Protein AF-0000000076846476 (afdb_homodimer)

Sequence (156 aa):
MVRGKTVIEKIENTTSRQVTFSKRKGGLFKKARELGVLCDAQVGVLLFSNTGRLYDYSNSNTGYTTLYRSICLSIYLSMVRGKTVIEKIENTTSRQVTFSKRKGGLFKKARELGVLCDAQVGVLLFSNTGRLYDYSNSNTGYTTLYRSICLSIYLS

InterPro domains:
  IPR002100 Transcription factor, MADS-box [PF00319] (10-57)
  IPR002100 Transcription factor, MADS-box [PR00404] (3-23)
  IPR002100 Transcription factor, MADS-box [PR00404] (23-38)
  IPR002100 Transcription factor, MADS-box [PR00404] (38-59)
  IPR002100 Transcription factor, MADS-box [PS50066] (1-61)
  IPR002100 Transcription factor, MADS-box [SM00432] (1-60)
  IPR036879 Transcription factor, MADS-box superfamily [G3DSA:3.40.1810.10] (13-71)
  IPR036879 Transcription factor, MADS-box superfamily [SSF55455] (1-63)
  IPR050142 MADS-box/MEF2 Transcription Factor [PTHR48019] (3-62)

Organism: Aegilops tauschii subsp. strangulata (NCBI:txid200361)

Structure (mmCIF, N/CA/C/O backbone):
data_AF-0000000076846476-model_v1
#
loop_
_entity.id
_entity.type
_entity.pdbx_description
1 polymer 'MADS-box domain-containing protein'
#
loop_
_atom_site.group_PDB
_atom_site.id
_atom_site.type_symbol
_atom_site.label_atom_id
_atom_site.label_alt_id
_atom_site.label_comp_id
_atom_site.label_asym_id
_atom_site.label_entity_id
_atom_site.label_seq_id
_atom_site.pdbx_PDB_ins_code
_atom_site.Cartn_x
_atom_site.Cartn_y
_atom_site.Cartn_z
_atom_site.occupancy
_atom_site.B_iso_or_equiv
_atom_site.auth_seq_id
_atom_site.auth_comp_id
_atom_site.auth_asym_id
_atom_site.auth_atom_id
_atom_site.pdbx_PDB_model_num
ATOM 1 N N . MET A 1 1 ? -8.375 19.219 -13.758 1 33.22 1 MET A N 1
ATOM 2 C CA . MET A 1 1 ? -7.578 19.109 -12.539 1 33.22 1 MET A CA 1
ATOM 3 C C . MET A 1 1 ? -6.121 19.484 -12.812 1 33.22 1 MET A C 1
ATOM 5 O O . MET A 1 1 ? -5.53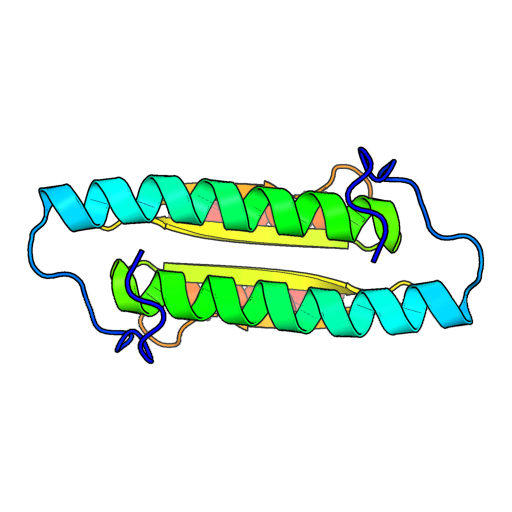9 19.031 -13.805 1 33.22 1 MET A O 1
ATOM 9 N N . VAL A 1 2 ? -5.617 20.672 -12.305 1 40.44 2 VAL A N 1
ATOM 10 C CA . VAL A 1 2 ? -4.402 21.406 -12.625 1 40.44 2 VAL A CA 1
ATOM 11 C C . VAL A 1 2 ? -3.207 20.469 -12.656 1 40.44 2 VAL A C 1
ATOM 13 O O . VAL A 1 2 ? -3.016 19.672 -11.734 1 40.44 2 VAL A O 1
ATOM 16 N N . ARG A 1 3 ? -2.766 20 -13.688 1 44.75 3 ARG A N 1
ATOM 17 C CA . ARG A 1 3 ? -1.574 19.234 -14.047 1 44.75 3 ARG A CA 1
ATOM 18 C C . ARG A 1 3 ? -0.357 19.719 -13.266 1 44.75 3 ARG A C 1
ATOM 20 O O . ARG A 1 3 ? 0.776 19.359 -13.586 1 44.75 3 ARG A O 1
ATOM 27 N N . GLY A 1 4 ? -0.319 21 -12.648 1 44.94 4 GLY A N 1
ATOM 28 C CA . GLY A 1 4 ? 0.93 21.469 -12.07 1 44.94 4 GLY A CA 1
ATOM 29 C C . GLY A 1 4 ? 1.494 20.516 -11.023 1 44.94 4 GLY A C 1
ATOM 30 O O . GLY A 1 4 ? 0.862 19.516 -10.672 1 44.94 4 GLY A O 1
ATOM 31 N N . LYS A 1 5 ? 2.814 20.672 -10.758 1 56.31 5 LYS A N 1
ATOM 32 C CA . LYS A 1 5 ? 3.502 19.938 -9.703 1 56.31 5 LYS A CA 1
ATOM 33 C C . LYS A 1 5 ? 2.762 20.047 -8.375 1 56.31 5 LYS A C 1
ATOM 35 O O . LYS A 1 5 ? 2.701 21.125 -7.785 1 56.31 5 LYS A O 1
ATOM 40 N N . THR A 1 6 ? 1.623 19.297 -8.305 1 66.56 6 THR A N 1
ATOM 41 C CA . THR A 1 6 ? 0.856 19.391 -7.066 1 66.56 6 THR A CA 1
ATOM 42 C C . THR A 1 6 ? 1.769 19.266 -5.848 1 66.56 6 THR A C 1
ATOM 44 O O . THR A 1 6 ? 2.545 18.312 -5.754 1 66.56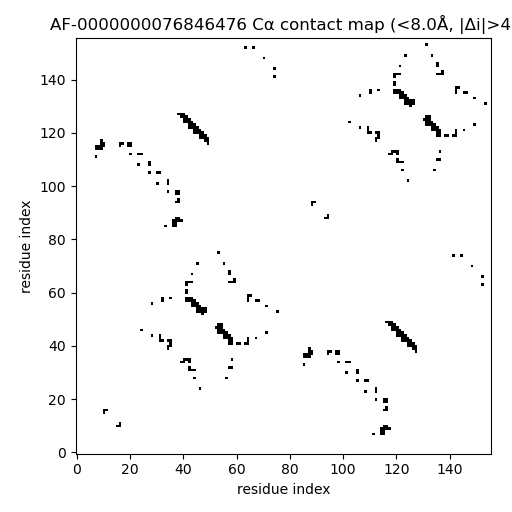 6 THR A O 1
ATOM 47 N N . VAL A 1 7 ? 1.885 20.406 -5.203 1 81.88 7 VAL A N 1
ATOM 48 C CA . VAL A 1 7 ? 2.645 20.391 -3.957 1 81.88 7 VAL A CA 1
ATOM 49 C C . VAL A 1 7 ? 2.008 19.391 -2.986 1 81.88 7 VAL A C 1
ATOM 51 O O . VAL A 1 7 ? 0.791 19.391 -2.793 1 81.88 7 VAL A O 1
ATOM 54 N N . ILE A 1 8 ? 2.729 18.438 -2.617 1 93.25 8 ILE A N 1
ATOM 55 C CA . ILE A 1 8 ? 2.246 17.438 -1.666 1 93.25 8 ILE A CA 1
ATOM 56 C C . ILE A 1 8 ? 2.426 17.953 -0.241 1 93.25 8 ILE A C 1
ATOM 58 O O . ILE A 1 8 ? 3.533 17.938 0.299 1 93.25 8 ILE A O 1
ATOM 62 N N . GLU A 1 9 ? 1.453 18.531 0.2 1 94.94 9 GLU A N 1
ATOM 63 C CA . GLU A 1 9 ? 1.391 19.031 1.572 1 94.94 9 GLU A CA 1
ATOM 64 C C . GLU A 1 9 ? 0.053 18.688 2.223 1 94.94 9 GLU A C 1
ATOM 66 O O . GLU A 1 9 ? -0.941 18.469 1.529 1 94.94 9 GLU A O 1
ATOM 71 N N . LYS A 1 10 ? 0.113 18.734 3.543 1 95.06 10 LYS A N 1
ATOM 72 C CA . LYS A 1 10 ? -1.091 18.375 4.293 1 95.06 10 LYS A CA 1
ATOM 73 C C . LYS A 1 10 ? -2.26 19.281 3.902 1 95.06 10 LYS A C 1
ATOM 75 O O . LYS A 1 10 ? -2.111 20.5 3.814 1 95.06 10 LYS A O 1
ATOM 80 N N . ILE A 1 11 ? -3.307 18.594 3.666 1 95.62 11 ILE A N 1
ATOM 81 C CA . ILE A 1 11 ? -4.535 19.328 3.396 1 95.62 11 ILE A CA 1
ATOM 82 C C . ILE A 1 11 ? -5.105 19.875 4.699 1 95.62 11 ILE A C 1
ATOM 84 O O . ILE A 1 11 ? -5.422 19.125 5.617 1 95.62 11 ILE A O 1
ATOM 88 N N . GLU A 1 12 ? -5.309 21.141 4.836 1 95.88 12 GLU A N 1
ATOM 89 C CA . GLU A 1 12 ? -5.699 21.797 6.082 1 95.88 12 GLU A CA 1
ATOM 90 C C . GLU A 1 12 ? -7.203 21.688 6.316 1 95.88 12 GLU A C 1
ATOM 92 O O . GLU A 1 12 ? -7.648 21.547 7.461 1 95.88 12 GLU A O 1
ATOM 97 N N . ASN A 1 13 ? -7.949 21.828 5.258 1 96.12 13 ASN A N 1
ATOM 98 C CA . ASN A 1 13 ? -9.391 21.672 5.406 1 96.12 13 ASN A CA 1
ATOM 99 C C . ASN A 1 13 ? -9.766 20.234 5.746 1 96.12 13 ASN A C 1
ATOM 101 O O . ASN A 1 13 ? -9.516 19.328 4.957 1 96.12 13 ASN A O 1
ATOM 105 N N . THR A 1 14 ? -10.383 20.047 6.863 1 93.94 14 THR A N 1
ATOM 106 C CA . THR A 1 14 ? -10.656 18.719 7.395 1 93.94 14 THR A CA 1
ATOM 107 C C . THR A 1 14 ? -11.578 17.938 6.461 1 93.94 14 THR A C 1
ATOM 109 O O . THR A 1 14 ? -11.359 16.75 6.207 1 93.94 14 THR A O 1
ATOM 112 N N . THR A 1 15 ? -12.609 18.609 6.023 1 95.38 15 THR A N 1
ATOM 113 C CA . THR A 1 15 ? -13.578 17.953 5.148 1 95.38 15 THR A CA 1
ATOM 114 C C . THR A 1 15 ? -12.914 17.484 3.857 1 95.38 15 THR A C 1
ATOM 116 O O . THR A 1 15 ? -13.078 16.328 3.445 1 95.38 15 THR A O 1
ATOM 119 N N . SER A 1 16 ? -12.125 18.359 3.229 1 96.56 16 SER A N 1
ATOM 120 C CA . SER A 1 16 ? -11.414 18.016 2.002 1 96.56 16 SER A CA 1
ATOM 121 C C . SER A 1 16 ? -10.391 16.906 2.248 1 96.56 16 SER A C 1
ATOM 123 O O . SER A 1 16 ? -10.203 16.031 1.408 1 96.56 16 SER A O 1
ATOM 125 N N . ARG A 1 17 ? -9.742 17.016 3.396 1 95.69 17 ARG A N 1
ATOM 126 C CA . ARG A 1 17 ? -8.742 16.016 3.756 1 95.69 17 ARG A CA 1
ATOM 127 C C . ARG A 1 17 ? -9.375 14.633 3.883 1 95.69 17 ARG A C 1
ATOM 129 O O . ARG A 1 17 ? -8.805 13.633 3.434 1 95.69 17 ARG A O 1
ATOM 136 N N . GLN A 1 18 ? -10.531 14.602 4.438 1 95.12 18 GLN A N 1
ATOM 137 C CA . GLN A 1 18 ? -11.234 13.336 4.617 1 95.12 18 GLN A CA 1
ATOM 138 C C . GLN A 1 18 ? -11.688 12.766 3.277 1 95.12 18 GLN A C 1
ATOM 140 O O . GLN A 1 18 ? -11.633 11.555 3.066 1 95.12 18 GLN A O 1
ATOM 145 N N . VAL A 1 19 ? -12.148 13.711 2.447 1 97.06 19 VAL A N 1
ATOM 146 C CA . VAL A 1 19 ? -12.602 13.266 1.132 1 97.06 19 VAL A CA 1
ATOM 147 C C . VAL A 1 19 ? -11.414 12.719 0.339 1 97.06 19 VAL A C 1
ATOM 149 O O . VAL A 1 19 ? -11.516 11.656 -0.279 1 97.06 19 VAL A O 1
ATOM 152 N N . THR A 1 20 ? -10.328 13.43 0.365 1 96.31 20 THR A N 1
ATOM 153 C CA . THR A 1 20 ? -9.117 12.984 -0.327 1 96.31 20 THR A CA 1
ATOM 154 C C . THR A 1 20 ? -8.625 11.664 0.245 1 96.31 20 THR A C 1
ATOM 156 O O . THR A 1 20 ? -8.242 10.758 -0.504 1 96.31 20 THR A O 1
ATOM 159 N N . PHE A 1 21 ? -8.672 11.516 1.521 1 96.62 21 PHE A N 1
ATOM 160 C CA . PHE A 1 21 ? -8.258 10.281 2.178 1 96.62 21 PHE A CA 1
ATOM 161 C C . PHE A 1 21 ? -9.023 9.094 1.623 1 96.62 21 PHE A C 1
ATOM 163 O O . PHE A 1 21 ? -8.422 8.086 1.237 1 96.62 21 PHE A O 1
ATOM 170 N N . SER A 1 22 ? -10.258 9.289 1.553 1 96.75 22 SER A N 1
ATOM 171 C CA . SER A 1 22 ? -11.102 8.188 1.096 1 96.75 22 SER A CA 1
ATOM 172 C C . SER A 1 22 ? -10.781 7.805 -0.345 1 96.75 22 SER A C 1
ATOM 174 O O . SER A 1 22 ? -10.68 6.621 -0.67 1 96.75 22 SER A O 1
ATOM 176 N N . LYS A 1 23 ? -10.625 8.789 -1.105 1 97.19 23 LYS A N 1
ATOM 177 C CA . LYS A 1 23 ? -10.352 8.539 -2.52 1 97.19 23 LYS A CA 1
ATOM 178 C C . LYS A 1 23 ? -9 7.867 -2.707 1 97.19 23 LYS A C 1
ATOM 180 O O . LYS A 1 23 ? -8.883 6.883 -3.443 1 97.19 23 LYS A O 1
ATOM 185 N N . ARG A 1 24 ? -8.086 8.383 -2.035 1 97.19 24 ARG A N 1
ATOM 186 C CA . ARG A 1 24 ? -6.738 7.859 -2.213 1 97.19 24 ARG A CA 1
ATOM 187 C C . ARG A 1 24 ? -6.594 6.488 -1.564 1 97.19 24 ARG A C 1
ATOM 189 O O . ARG A 1 24 ? -5.84 5.641 -2.053 1 97.19 24 ARG A O 1
ATOM 196 N N . LYS A 1 25 ? -7.211 6.316 -0.463 1 96.75 25 LYS A N 1
ATOM 197 C CA . LYS A 1 25 ? -7.242 4.992 0.154 1 96.75 25 LYS A CA 1
ATOM 198 C C . LYS A 1 25 ? -7.734 3.939 -0.833 1 96.75 25 LYS A C 1
ATOM 200 O O . LYS A 1 25 ? -7.102 2.893 -0.995 1 96.75 25 LYS A O 1
ATOM 205 N N . GLY A 1 26 ? -8.82 4.273 -1.473 1 97.44 26 GLY A N 1
ATOM 206 C CA . GLY A 1 26 ? -9.352 3.352 -2.467 1 97.44 26 GLY A CA 1
ATOM 207 C C . GLY A 1 26 ? -8.367 3.053 -3.584 1 97.44 26 GLY A C 1
ATOM 208 O O . GLY A 1 26 ? -8.211 1.897 -3.988 1 97.44 26 GLY A O 1
ATOM 209 N N . GLY A 1 27 ? -7.746 4.121 -4.074 1 97.5 27 GLY A N 1
ATOM 210 C CA . GLY A 1 27 ? -6.75 3.959 -5.125 1 97.5 27 GLY A CA 1
ATOM 211 C C . GLY A 1 27 ? -5.566 3.111 -4.695 1 97.5 27 GLY A C 1
ATOM 212 O O . GLY A 1 27 ? -5.082 2.279 -5.465 1 97.5 27 GLY A O 1
ATOM 213 N N . LEU A 1 28 ? -5.156 3.303 -3.531 1 97.56 28 LEU A N 1
ATOM 214 C CA . LEU A 1 28 ? -4.02 2.562 -2.99 1 97.56 28 LEU A CA 1
ATOM 215 C C . LEU A 1 28 ? -4.332 1.072 -2.906 1 97.56 28 LEU A C 1
ATOM 217 O O . LEU A 1 28 ? -3.531 0.241 -3.342 1 97.56 28 LEU A O 1
ATOM 221 N N . PHE A 1 29 ? -5.504 0.775 -2.445 1 97.31 29 PHE A N 1
ATOM 222 C CA . PHE A 1 29 ? -5.891 -0.622 -2.297 1 97.31 29 PHE A CA 1
ATOM 223 C C . PHE A 1 29 ? -6.07 -1.282 -3.658 1 97.31 29 PHE A C 1
ATOM 225 O O . PHE A 1 29 ? -5.715 -2.449 -3.842 1 97.31 29 PHE A O 1
ATOM 232 N N . LYS A 1 30 ? -6.598 -0.537 -4.574 1 96.62 30 LYS A N 1
ATOM 233 C CA . LYS A 1 30 ? -6.75 -1.069 -5.926 1 96.62 30 LYS A CA 1
ATOM 234 C C . LYS A 1 30 ? -5.395 -1.435 -6.527 1 96.62 30 LYS A C 1
ATOM 236 O O . LYS A 1 30 ? -5.234 -2.516 -7.098 1 96.62 30 LYS A O 1
ATOM 241 N N . LYS A 1 31 ? -4.504 -0.563 -6.355 1 96.75 31 LYS A N 1
ATOM 242 C CA . LYS A 1 31 ? -3.176 -0.808 -6.91 1 96.75 31 LYS A CA 1
ATOM 243 C C . LYS A 1 31 ? -2.498 -1.986 -6.219 1 96.75 31 LYS A C 1
ATOM 245 O O . LYS A 1 31 ? -1.757 -2.742 -6.848 1 96.75 31 LYS A O 1
ATOM 250 N N . ALA A 1 32 ? -2.688 -2.086 -4.961 1 96.25 32 ALA A N 1
ATOM 251 C CA . ALA A 1 32 ? -2.133 -3.209 -4.211 1 96.25 32 ALA A CA 1
ATOM 252 C C . ALA A 1 32 ? -2.703 -4.535 -4.707 1 96.25 32 ALA A C 1
ATOM 254 O O . ALA A 1 32 ? -1.963 -5.5 -4.906 1 96.25 32 ALA A O 1
ATOM 255 N N . ARG A 1 33 ? -3.994 -4.602 -4.914 1 94.56 33 ARG A N 1
ATOM 256 C CA . ARG A 1 33 ? -4.652 -5.805 -5.406 1 94.56 33 ARG A CA 1
ATOM 257 C C . ARG A 1 33 ? -4.129 -6.191 -6.785 1 94.56 33 ARG A C 1
ATOM 259 O O . ARG A 1 33 ? -3.842 -7.363 -7.043 1 94.56 33 ARG A O 1
ATOM 266 N N . GLU A 1 34 ? -4.086 -5.254 -7.578 1 95.88 34 GLU A N 1
ATOM 267 C CA . GLU A 1 34 ? -3.6 -5.496 -8.93 1 95.88 34 GLU A CA 1
ATOM 268 C C . GLU A 1 34 ? -2.17 -6.031 -8.914 1 95.88 34 GLU A C 1
ATOM 270 O O . GLU A 1 34 ? -1.845 -6.965 -9.656 1 95.88 34 GLU A O 1
ATOM 275 N N . LEU A 1 35 ? -1.414 -5.398 -8.172 1 95.19 35 LEU A N 1
ATOM 276 C CA . LEU A 1 35 ? -0.032 -5.852 -8.055 1 95.19 35 LEU A CA 1
ATOM 277 C C . LEU A 1 35 ? 0.026 -7.309 -7.609 1 95.19 35 LEU A C 1
ATOM 279 O O . LEU A 1 35 ? 0.813 -8.094 -8.141 1 95.19 35 LEU A O 1
ATOM 283 N N . GLY A 1 36 ? -0.768 -7.617 -6.641 1 93.75 36 GLY A N 1
ATOM 284 C CA . GLY A 1 36 ? -0.848 -8.984 -6.156 1 93.75 36 GLY A CA 1
ATOM 285 C C . GLY A 1 36 ? -1.185 -9.984 -7.25 1 93.75 36 GLY A C 1
ATOM 286 O O . GLY A 1 36 ? -0.574 -11.055 -7.332 1 93.75 36 GLY A O 1
ATOM 287 N N . VAL A 1 37 ? -2.121 -9.672 -8.047 1 94 37 VAL A N 1
ATOM 288 C CA . VAL A 1 37 ? -2.598 -10.586 -9.078 1 94 37 VAL A CA 1
ATOM 289 C C . VAL A 1 37 ? -1.619 -10.602 -10.25 1 94 37 VAL A C 1
ATOM 291 O O . VAL A 1 37 ? -1.193 -11.664 -10.703 1 94 37 VAL A O 1
ATOM 294 N N . LEU A 1 38 ? -1.173 -9.453 -10.688 1 94.5 38 LEU A N 1
ATOM 295 C CA . LEU A 1 38 ? -0.324 -9.344 -11.867 1 94.5 38 LEU A CA 1
ATOM 296 C C . LEU A 1 38 ? 1.025 -10.016 -11.633 1 94.5 38 LEU A C 1
ATOM 298 O O . LEU A 1 38 ? 1.578 -10.641 -12.539 1 94.5 38 LEU A O 1
ATOM 302 N N . CYS A 1 39 ? 1.474 -9.844 -10.438 1 94.81 39 CYS A N 1
ATOM 303 C CA . CYS A 1 39 ? 2.863 -10.234 -10.203 1 94.81 39 CYS A CA 1
ATOM 304 C C . CYS A 1 39 ? 2.953 -11.414 -9.25 1 94.81 39 CYS A C 1
ATOM 306 O O . CYS A 1 39 ? 4.039 -11.75 -8.766 1 94.81 39 CYS A O 1
ATOM 308 N N . ASP A 1 40 ? 1.851 -11.906 -8.969 1 91.25 40 ASP A N 1
ATOM 309 C CA . ASP A 1 40 ? 1.845 -13.031 -8.039 1 91.25 40 ASP A CA 1
ATOM 310 C C . ASP A 1 40 ? 2.635 -12.703 -6.777 1 91.25 40 ASP A C 1
ATOM 312 O O . ASP A 1 40 ? 3.516 -13.469 -6.375 1 91.25 40 ASP A O 1
ATOM 316 N N . ALA A 1 41 ? 2.404 -11.57 -6.316 1 90.94 41 ALA A N 1
ATOM 317 C CA . ALA A 1 41 ? 3.1 -11.07 -5.133 1 90.94 41 ALA A CA 1
ATOM 318 C C . ALA A 1 41 ? 2.18 -11.07 -3.914 1 90.94 41 ALA A C 1
ATOM 320 O O . ALA A 1 41 ? 0.955 -11.086 -4.055 1 90.94 41 ALA A O 1
ATOM 321 N N . GLN A 1 42 ? 2.771 -11.195 -2.803 1 89.31 42 GLN A N 1
ATOM 322 C CA . GLN A 1 42 ? 2.043 -10.984 -1.556 1 89.31 42 GLN A CA 1
ATOM 323 C C . GLN A 1 42 ? 2.115 -9.531 -1.112 1 89.31 42 GLN A C 1
ATOM 325 O O . GLN A 1 42 ? 3.201 -8.953 -1.035 1 89.31 42 GLN A O 1
ATOM 330 N N . VAL A 1 43 ? 0.947 -9.008 -0.907 1 91.56 43 VAL A N 1
ATOM 331 C CA . VAL A 1 43 ? 0.901 -7.586 -0.597 1 91.56 43 VAL A CA 1
ATOM 332 C C . VAL A 1 43 ? 0.053 -7.355 0.651 1 91.56 43 VAL A C 1
ATOM 334 O O . VAL A 1 43 ? -0.973 -8.016 0.843 1 91.56 43 VAL A O 1
ATOM 337 N N . GLY A 1 44 ? 0.521 -6.473 1.562 1 90.69 44 GLY A N 1
ATOM 338 C CA . GLY A 1 44 ? -0.212 -5.973 2.713 1 90.69 44 GLY A CA 1
ATOM 339 C C . GLY A 1 44 ? -0.158 -4.461 2.84 1 90.69 44 GLY A C 1
ATOM 340 O O . GLY A 1 44 ? 0.897 -3.854 2.646 1 90.69 44 GLY A O 1
ATOM 341 N N . VAL A 1 45 ? -1.303 -3.824 3.07 1 92.06 45 VAL A N 1
ATOM 342 C CA . VAL A 1 45 ? -1.388 -2.381 3.264 1 92.06 45 VAL A CA 1
ATOM 343 C C . VAL A 1 45 ? -2.168 -2.074 4.543 1 92.06 45 VAL A C 1
ATOM 345 O O . VAL A 1 45 ? -3.221 -2.664 4.789 1 92.06 45 VAL A O 1
ATOM 348 N N . LEU A 1 46 ? -1.593 -1.155 5.289 1 88.38 46 LEU A N 1
ATOM 349 C CA . LEU A 1 46 ? -2.266 -0.686 6.496 1 88.38 46 LEU A CA 1
ATOM 350 C C . LEU A 1 46 ? -2.354 0.836 6.512 1 88.38 46 LEU A C 1
ATOM 352 O O . LEU A 1 46 ? -1.388 1.522 6.172 1 88.38 46 LEU A O 1
ATOM 356 N N . LEU A 1 47 ? -3.58 1.323 6.891 1 89.69 47 LEU A N 1
ATOM 357 C CA . LEU A 1 47 ? -3.816 2.764 6.922 1 89.69 47 LEU A CA 1
ATOM 358 C C . LEU A 1 47 ? -4.566 3.164 8.188 1 89.69 47 LEU A C 1
ATOM 360 O O . LEU A 1 47 ? -5.562 2.531 8.547 1 89.69 47 LEU A O 1
ATOM 364 N N . PHE A 1 48 ? -4.031 4.16 8.828 1 87.38 48 PHE A N 1
ATOM 365 C CA . PHE A 1 48 ? -4.75 4.754 9.945 1 87.38 48 PHE A CA 1
ATOM 366 C C . PHE A 1 48 ? -5.242 6.152 9.594 1 87.38 48 PHE A C 1
ATOM 368 O O . PHE A 1 48 ? -4.477 6.98 9.094 1 87.38 48 PHE A O 1
ATOM 375 N N . SER A 1 49 ? -6.492 6.332 9.844 1 83.81 49 SER A N 1
ATOM 376 C CA . SER A 1 49 ? -7.023 7.676 9.648 1 83.81 49 SER A CA 1
ATOM 377 C C . SER A 1 49 ? -6.641 8.594 10.805 1 83.81 49 SER A C 1
ATOM 379 O O . SER A 1 49 ? -6.074 8.141 11.805 1 83.81 49 SER A O 1
ATOM 381 N N . ASN A 1 50 ? -7.031 9.875 10.594 1 79.94 50 ASN A N 1
ATOM 382 C CA . ASN A 1 50 ? -6.762 10.859 11.641 1 79.94 50 ASN A CA 1
ATOM 383 C C . ASN A 1 50 ? -7.621 10.609 12.875 1 79.94 50 ASN A C 1
ATOM 385 O O . ASN A 1 50 ? -7.258 11.008 13.984 1 79.94 50 ASN A O 1
ATOM 389 N N . THR A 1 51 ? -8.719 9.945 12.695 1 80.25 51 THR A N 1
ATOM 390 C CA . THR A 1 51 ? -9.602 9.633 13.812 1 80.25 51 THR A CA 1
ATOM 391 C C . THR A 1 51 ? -9.156 8.359 14.516 1 80.25 51 THR A C 1
ATOM 393 O O . THR A 1 51 ? -9.75 7.949 15.516 1 80.25 51 THR A O 1
ATOM 396 N N . GLY A 1 52 ? -8.164 7.641 13.969 1 77.12 52 GLY A N 1
ATOM 397 C CA . GLY A 1 52 ? -7.629 6.441 14.602 1 77.12 52 GLY A CA 1
ATOM 398 C C . GLY A 1 52 ? -8.234 5.164 14.047 1 77.12 52 GLY A C 1
ATOM 399 O O . GLY A 1 52 ? -7.93 4.07 14.531 1 77.12 52 GLY A O 1
ATOM 400 N N . ARG A 1 53 ? -9.062 5.363 13.055 1 84.38 53 ARG A N 1
ATOM 401 C CA . ARG A 1 53 ? -9.648 4.184 12.43 1 84.38 53 ARG A CA 1
ATOM 402 C C . ARG A 1 53 ? -8.633 3.463 11.555 1 84.38 53 ARG A C 1
ATOM 404 O O . ARG A 1 53 ? -7.891 4.102 10.797 1 84.38 53 ARG A O 1
ATOM 411 N N . LEU A 1 54 ? -8.594 2.074 11.766 1 86.81 54 LEU A N 1
ATOM 412 C CA . LEU A 1 54 ? -7.648 1.26 11.016 1 86.81 54 LEU A CA 1
ATOM 413 C C . LEU A 1 54 ? -8.297 0.694 9.758 1 86.81 54 LEU A C 1
ATOM 415 O O . LEU A 1 54 ? -9.422 0.184 9.805 1 86.81 54 LEU A O 1
ATOM 419 N N . TYR A 1 55 ? -7.668 0.913 8.57 1 90.94 55 TYR A N 1
ATOM 420 C CA . TYR A 1 55 ? -8 0.268 7.305 1 90.94 55 TYR A CA 1
ATOM 421 C C . TYR A 1 55 ? -6.867 -0.63 6.832 1 90.94 55 TYR A C 1
ATOM 423 O O . TYR A 1 55 ? -5.691 -0.289 6.992 1 90.94 55 TYR A O 1
ATOM 431 N N . ASP A 1 56 ? -7.277 -1.764 6.309 1 88.69 56 ASP A N 1
ATOM 432 C CA . ASP A 1 56 ? -6.203 -2.643 5.855 1 88.69 56 ASP A CA 1
ATOM 433 C C . ASP A 1 56 ? -6.637 -3.469 4.648 1 88.69 56 ASP A C 1
ATOM 435 O O . ASP A 1 56 ? -7.832 -3.604 4.383 1 88.69 56 ASP A O 1
ATOM 439 N N . TYR A 1 57 ? -5.645 -3.854 3.883 1 90.69 57 TYR A N 1
ATOM 440 C CA . TYR A 1 57 ? -5.805 -4.746 2.74 1 90.69 57 TYR A CA 1
ATOM 441 C C . TYR A 1 57 ? -4.656 -5.75 2.668 1 90.69 57 TYR A C 1
ATOM 443 O O . TYR A 1 57 ? -3.506 -5.406 2.953 1 90.69 57 TYR A O 1
ATOM 451 N N . SER A 1 58 ? -5.012 -7.074 2.402 1 90.06 58 SER A N 1
ATOM 452 C CA . SER A 1 58 ? -4.012 -8.086 2.076 1 90.06 58 SER A CA 1
ATOM 453 C C . SER A 1 58 ? -4.566 -9.125 1.108 1 90.06 58 SER A C 1
ATOM 455 O O . SER A 1 58 ? -5.77 -9.398 1.109 1 90.06 58 SER A O 1
ATOM 457 N N . ASN A 1 59 ? -3.779 -9.633 0.297 1 85.81 59 ASN A N 1
ATOM 458 C CA . ASN A 1 59 ? -4.289 -10.68 -0.576 1 85.81 59 ASN A CA 1
ATOM 459 C C . ASN A 1 59 ? -4.188 -12.055 0.084 1 85.81 59 ASN A C 1
ATOM 461 O O . ASN A 1 59 ? -3.338 -12.273 0.949 1 85.81 59 ASN A O 1
ATOM 465 N N . SER A 1 60 ? -5.305 -12.883 0.112 1 73.69 60 SER A N 1
ATOM 466 C CA . SER A 1 60 ? -5.574 -14.133 0.821 1 73.69 60 SER A CA 1
ATOM 467 C C . SER A 1 60 ? -4.559 -15.211 0.452 1 73.69 60 SER A C 1
ATOM 469 O O . SER A 1 60 ? -4.504 -16.266 1.087 1 73.69 60 SER A O 1
ATOM 471 N N . ASN A 1 61 ? -3.641 -14.953 -0.29 1 61.66 61 ASN A N 1
ATOM 472 C CA . ASN A 1 61 ? -3.014 -16.125 -0.908 1 61.66 61 ASN A CA 1
ATOM 473 C C . ASN A 1 61 ? -1.862 -16.656 -0.06 1 61.66 61 ASN A C 1
ATOM 475 O O . ASN A 1 61 ? -1.344 -17.734 -0.323 1 61.66 61 ASN A O 1
ATOM 479 N N . THR A 1 62 ? -1.454 -15.969 1.011 1 63.97 62 THR A N 1
ATOM 480 C CA . THR A 1 62 ? -0.272 -16.578 1.607 1 63.97 62 THR A CA 1
ATOM 481 C C . THR A 1 62 ? -0.28 -16.406 3.123 1 63.97 62 THR A C 1
ATOM 483 O O . THR A 1 62 ? -1.059 -15.617 3.66 1 63.97 62 THR A O 1
ATOM 486 N N . GLY A 1 63 ? 0.39 -17.359 3.762 1 63.66 63 GLY A N 1
ATOM 487 C CA . GLY A 1 63 ? 0.635 -17.375 5.195 1 63.66 63 GLY A CA 1
ATOM 488 C C . GLY A 1 63 ? 1.065 -16.016 5.734 1 63.66 63 GLY A C 1
ATOM 489 O O . GLY A 1 63 ? 0.616 -15.602 6.805 1 63.66 63 GLY A O 1
ATOM 490 N N . TYR A 1 64 ? 1.693 -15.305 4.898 1 68.5 64 TYR A N 1
ATOM 491 C CA . TYR A 1 64 ? 2.221 -14.039 5.391 1 68.5 64 TYR A CA 1
ATOM 492 C C . TYR A 1 64 ? 1.104 -13.016 5.586 1 68.5 64 TYR A C 1
ATOM 494 O O . TYR A 1 64 ? 1.121 -12.242 6.547 1 68.5 64 TYR A O 1
ATOM 502 N N . THR A 1 65 ? 0.174 -13.219 4.688 1 70.88 65 THR A N 1
ATOM 503 C CA . THR A 1 65 ? -0.924 -12.266 4.785 1 70.88 65 THR A CA 1
ATOM 504 C C . THR A 1 65 ? -1.768 -12.539 6.027 1 70.88 65 THR A C 1
ATOM 506 O O . THR A 1 65 ? -2.312 -11.609 6.633 1 70.88 65 THR A O 1
ATOM 509 N N . THR A 1 66 ? -1.745 -13.758 6.324 1 70.75 66 THR A N 1
ATOM 510 C CA . THR A 1 66 ? -2.447 -14.109 7.555 1 70.75 66 THR A CA 1
ATOM 511 C C . THR A 1 66 ? -1.724 -13.531 8.766 1 70.75 66 THR A C 1
ATOM 513 O O . THR A 1 66 ? -2.359 -13.008 9.688 1 70.75 66 THR A O 1
ATOM 516 N N . LEU A 1 67 ? -0.491 -13.664 8.742 1 71.19 67 LEU A N 1
ATOM 517 C CA . LEU A 1 67 ? 0.307 -13.094 9.828 1 71.19 67 LEU A CA 1
ATOM 518 C C . LEU A 1 67 ? 0.144 -11.578 9.883 1 71.19 67 LEU A C 1
ATOM 520 O O . LEU A 1 67 ? 0.001 -11 10.961 1 71.19 67 LEU A O 1
ATOM 524 N N . TYR A 1 68 ? 0.151 -11.031 8.766 1 74.06 68 TYR A N 1
ATOM 525 C CA . TYR A 1 68 ? -0.036 -9.586 8.656 1 74.06 68 TYR A CA 1
ATOM 526 C C . TYR A 1 68 ? -1.371 -9.164 9.258 1 74.06 68 TYR A C 1
ATOM 528 O O . TYR A 1 68 ? -1.433 -8.211 10.039 1 74.06 68 TYR A O 1
ATOM 536 N N . ARG A 1 69 ? -2.322 -9.93 8.945 1 72.81 69 ARG A N 1
ATOM 537 C CA . ARG A 1 69 ? -3.645 -9.594 9.461 1 72.81 69 ARG A CA 1
ATOM 538 C C . ARG A 1 69 ? -3.691 -9.742 10.977 1 72.81 69 ARG A C 1
ATOM 540 O O . ARG A 1 69 ? -4.344 -8.953 11.664 1 72.81 69 ARG A O 1
ATOM 547 N N . SER A 1 70 ? -3.082 -10.742 11.344 1 74.25 70 SER A N 1
ATOM 548 C CA . SER A 1 70 ? -3.02 -10.969 12.789 1 74.25 70 SER A CA 1
ATOM 549 C C . SER A 1 70 ? -2.309 -9.812 13.492 1 74.25 70 SER A C 1
ATOM 551 O O . SER A 1 70 ? -2.738 -9.375 14.555 1 74.25 70 SER A O 1
ATOM 553 N N . ILE A 1 71 ? -1.349 -9.336 12.961 1 71.44 71 ILE A N 1
ATOM 554 C CA . ILE A 1 71 ? -0.573 -8.234 13.531 1 71.44 71 ILE A CA 1
ATOM 555 C C . ILE A 1 71 ? -1.402 -6.957 13.516 1 71.44 71 ILE A C 1
ATOM 557 O O . ILE A 1 71 ? -1.417 -6.203 14.492 1 71.44 71 ILE A O 1
ATOM 561 N N . CYS A 1 72 ? -2.057 -6.66 12.383 1 73.56 72 CYS A N 1
ATOM 562 C CA . CYS A 1 72 ? -2.924 -5.492 12.289 1 73.56 72 CYS A CA 1
ATOM 563 C C . CYS A 1 72 ? -3.971 -5.5 13.398 1 73.56 72 CYS A C 1
ATOM 565 O O . CYS A 1 72 ? -4.242 -4.465 14.008 1 73.56 72 CYS A O 1
ATOM 567 N N . LEU A 1 73 ? -4.465 -6.668 13.641 1 70.44 73 LEU A N 1
ATOM 568 C CA . LEU A 1 73 ? -5.457 -6.832 14.695 1 70.44 73 LEU A CA 1
ATOM 569 C C . LEU A 1 73 ? -4.852 -6.531 16.062 1 70.44 73 LEU A C 1
ATOM 571 O O . LEU A 1 73 ? -5.492 -5.891 16.906 1 70.44 73 LEU A O 1
ATOM 575 N N . SER A 1 74 ? -3.699 -7.031 16.234 1 72.44 74 SER A N 1
ATOM 576 C CA . SER A 1 74 ? -3.029 -6.816 17.516 1 72.44 74 SER A CA 1
ATOM 577 C C . SER A 1 74 ? -2.746 -5.336 17.75 1 72.44 74 SER A C 1
ATOM 579 O O . SER A 1 74 ? -2.891 -4.84 18.875 1 72.44 74 SER A O 1
ATOM 581 N N . ILE A 1 75 ? -2.363 -4.574 16.812 1 67.19 75 ILE A N 1
ATOM 582 C CA . ILE A 1 75 ? -2.049 -3.154 16.922 1 67.19 75 ILE A CA 1
ATOM 583 C C . ILE A 1 75 ? -3.32 -2.367 17.234 1 67.19 75 ILE A C 1
ATOM 585 O O . ILE A 1 75 ? -3.303 -1.452 18.062 1 67.19 75 ILE A O 1
ATOM 589 N N . TYR A 1 76 ? -4.34 -2.715 16.516 1 64.94 76 TYR A N 1
ATOM 590 C CA . TYR A 1 76 ? -5.602 -2.018 16.734 1 64.94 76 TYR A CA 1
ATOM 591 C C . TYR A 1 76 ? -6.086 -2.186 18.172 1 64.94 76 TYR A C 1
ATOM 593 O O . TYR A 1 76 ? -6.633 -1.251 18.75 1 64.94 76 TYR A O 1
ATOM 601 N N . LEU A 1 77 ? -5.742 -3.303 18.641 1 63.88 77 LEU A N 1
ATOM 602 C CA . LEU A 1 77 ? -6.234 -3.637 19.969 1 63.88 77 LEU A CA 1
ATOM 603 C C . LEU A 1 77 ? -5.32 -3.061 21.047 1 63.88 77 LEU A C 1
ATOM 605 O O . LEU A 1 77 ? -5.742 -2.869 22.188 1 63.88 77 LEU A O 1
ATOM 609 N N . SER A 1 78 ? -4.215 -2.74 20.703 1 59.81 78 SER A N 1
ATOM 610 C CA . SER A 1 78 ? -3.34 -2.225 21.75 1 59.81 78 SER A CA 1
ATOM 611 C C . SER A 1 78 ? -3.594 -0.743 22 1 59.81 78 SER A C 1
ATOM 613 O O . SER A 1 78 ? -3.555 -0.287 23.141 1 59.81 78 SER A O 1
ATOM 615 N N . MET B 1 1 ? -0.513 3.293 -25 1 31.09 1 MET B N 1
ATOM 616 C CA . MET B 1 1 ? -0.754 2.246 -24 1 31.09 1 MET B CA 1
ATOM 617 C C . MET B 1 1 ? -2.229 1.86 -23.969 1 31.09 1 MET B C 1
ATOM 619 O O . MET B 1 1 ? -3.104 2.729 -23.984 1 31.09 1 MET B O 1
ATOM 623 N N . VAL B 1 2 ? -2.639 0.695 -24.562 1 35.12 2 VAL B N 1
ATOM 624 C CA . VAL B 1 2 ? -3.984 0.283 -24.938 1 35.12 2 VAL B CA 1
ATOM 625 C C . VAL B 1 2 ? -4.949 0.527 -23.781 1 35.12 2 VAL B C 1
ATOM 627 O O . VAL B 1 2 ? -4.695 0.104 -22.656 1 35.12 2 VAL B O 1
ATOM 630 N N . ARG B 1 3 ? -5.672 1.503 -23.719 1 43.75 3 ARG B N 1
ATOM 631 C CA . ARG B 1 3 ? -6.773 1.927 -22.859 1 43.75 3 ARG B CA 1
ATOM 632 C C . ARG B 1 3 ? -7.676 0.751 -22.5 1 43.75 3 ARG B C 1
ATOM 634 O O . ARG B 1 3 ? -8.773 0.943 -21.969 1 43.75 3 ARG B O 1
ATOM 641 N N . GLY B 1 4 ? -7.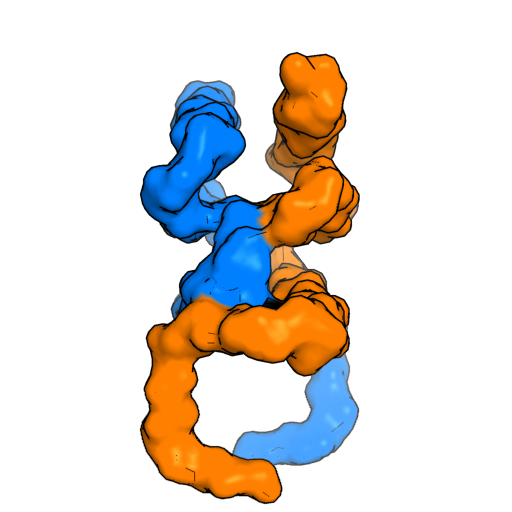68 -0.372 -23.219 1 44.25 4 GLY B N 1
ATOM 642 C CA . GLY B 1 4 ? -8.672 -1.396 -22.953 1 44.25 4 GLY B CA 1
ATOM 643 C C . GLY B 1 4 ? -8.633 -1.907 -21.531 1 44.25 4 GLY B C 1
ATOM 644 O O . GLY B 1 4 ? -7.707 -1.586 -20.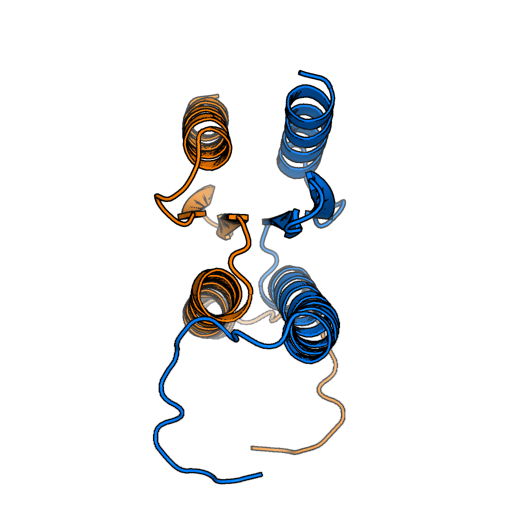781 1 44.25 4 GLY B O 1
ATOM 645 N N . LYS B 1 5 ? -9.805 -2.389 -21.031 1 55.72 5 LYS B N 1
ATOM 646 C CA . LYS B 1 5 ? -9.922 -3.016 -19.719 1 55.72 5 LYS B CA 1
ATOM 647 C C . LYS B 1 5 ? -8.852 -4.082 -19.516 1 55.72 5 LYS B C 1
ATOM 649 O O . LYS B 1 5 ? -8.859 -5.109 -20.188 1 55.72 5 LYS B O 1
ATOM 654 N N . THR B 1 6 ? -7.609 -3.537 -19.25 1 65.38 6 THR B N 1
ATOM 655 C CA . THR B 1 6 ? -6.551 -4.52 -19.047 1 65.38 6 THR B CA 1
ATOM 656 C C . THR B 1 6 ? -7.008 -5.621 -18.109 1 65.38 6 THR B C 1
ATOM 658 O O . THR B 1 6 ? -7.516 -5.336 -17.016 1 65.38 6 THR B O 1
ATOM 661 N N . VAL B 1 7 ? -7.133 -6.785 -18.703 1 81.5 7 VAL B N 1
ATOM 662 C CA . VAL B 1 7 ? -7.438 -7.945 -17.875 1 81.5 7 VAL B CA 1
ATOM 663 C C . VAL B 1 7 ? -6.355 -8.117 -16.812 1 81.5 7 VAL B C 1
ATOM 665 O O . VAL B 1 7 ? -5.16 -8.055 -17.109 1 81.5 7 VAL B O 1
ATOM 668 N N . ILE B 1 8 ? -6.742 -8.055 -15.594 1 93.19 8 ILE B N 1
ATOM 669 C CA . ILE B 1 8 ? -5.805 -8.234 -14.492 1 93.19 8 ILE B CA 1
ATOM 670 C C . ILE B 1 8 ? -5.602 -9.719 -14.219 1 93.19 8 ILE B C 1
ATOM 672 O O . ILE B 1 8 ? -6.441 -10.367 -13.586 1 93.19 8 ILE B O 1
ATOM 676 N N . GLU B 1 9 ? -4.672 -10.219 -14.828 1 94.94 9 GLU B N 1
ATOM 677 C CA . GLU B 1 9 ? -4.254 -11.602 -14.641 1 94.94 9 GLU B CA 1
ATOM 678 C C . GLU B 1 9 ? -2.736 -11.703 -14.508 1 94.94 9 GLU B C 1
ATOM 680 O O . GLU B 1 9 ? -2.006 -10.82 -14.961 1 94.94 9 GLU B O 1
ATOM 685 N N . LYS B 1 10 ? -2.361 -12.859 -13.922 1 95.06 10 LYS B N 1
ATOM 686 C CA . LYS B 1 10 ? -0.935 -13.07 -13.688 1 95.06 10 LYS B CA 1
ATOM 687 C C . LYS B 1 10 ? -0.15 -12.992 -15 1 95.06 10 LYS B C 1
ATOM 689 O O . LYS B 1 10 ? -0.546 -13.586 -16 1 95.06 10 LYS B O 1
ATOM 694 N N . ILE B 1 11 ? 0.874 -12.234 -14.875 1 95.56 11 ILE B N 1
ATOM 695 C CA . ILE B 1 11 ? 1.782 -12.156 -16.016 1 95.56 11 ILE B CA 1
ATOM 696 C C . ILE B 1 11 ? 2.639 -13.422 -16.078 1 95.56 11 ILE B C 1
ATOM 698 O O . ILE B 1 11 ? 3.383 -13.719 -15.133 1 95.56 11 ILE B O 1
ATOM 702 N N . GLU B 1 12 ? 2.623 -14.156 -17.125 1 95.88 12 GLU B N 1
ATOM 703 C CA . GLU B 1 12 ? 3.275 -15.461 -17.234 1 95.88 12 GLU B CA 1
ATOM 704 C C . GLU B 1 12 ? 4.762 -15.305 -17.547 1 95.88 12 GLU B C 1
ATOM 706 O O . GLU B 1 12 ? 5.582 -16.094 -17.078 1 95.88 12 GLU B O 1
ATOM 711 N N . ASN B 1 13 ? 5.062 -14.367 -18.375 1 96.19 13 ASN B N 1
ATOM 712 C CA 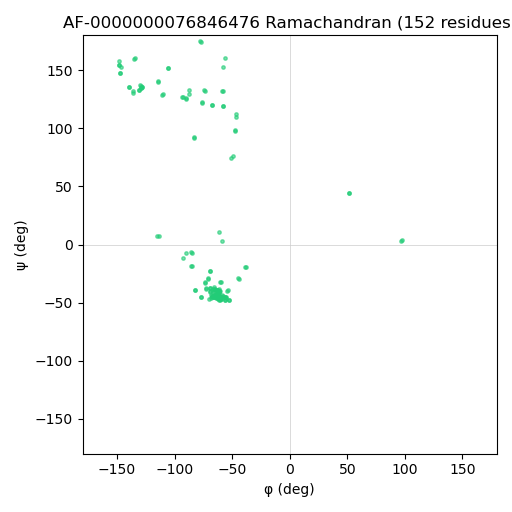. ASN B 1 13 ? 6.477 -14.133 -18.672 1 96.19 13 ASN B CA 1
ATOM 713 C C . ASN B 1 13 ? 7.211 -13.586 -17.453 1 96.19 13 ASN B C 1
ATOM 715 O O . ASN B 1 13 ? 6.891 -12.5 -16.953 1 96.19 13 ASN B O 1
ATOM 719 N N . THR B 1 14 ? 8.195 -14.289 -17.016 1 93.94 14 THR B N 1
ATOM 720 C CA . THR B 1 14 ? 8.875 -13.977 -15.766 1 93.94 14 THR B CA 1
ATOM 721 C C . THR B 1 14 ? 9.562 -12.617 -15.852 1 93.94 14 THR B C 1
ATOM 723 O O . THR B 1 14 ? 9.508 -11.828 -14.906 1 93.94 14 THR B O 1
ATOM 726 N N . THR B 1 15 ? 10.234 -12.414 -16.938 1 95.5 15 THR B N 1
ATOM 727 C CA . THR B 1 15 ? 10.961 -11.156 -17.094 1 95.5 15 THR B CA 1
ATOM 728 C C . THR B 1 15 ? 9.992 -9.969 -17.078 1 95.5 15 THR B C 1
ATOM 730 O O . THR B 1 15 ? 10.227 -8.992 -16.359 1 95.5 15 THR B O 1
ATOM 733 N N . SER B 1 16 ? 8.906 -10.047 -17.812 1 96.5 16 SER B N 1
ATOM 734 C CA . SER B 1 16 ? 7.902 -8.992 -17.844 1 96.5 16 SER B CA 1
ATOM 735 C C . SER B 1 16 ? 7.25 -8.812 -16.469 1 96.5 16 SER B C 1
ATOM 737 O O . SER B 1 16 ? 6.969 -7.691 -16.047 1 96.5 16 SER B O 1
ATOM 739 N N . ARG B 1 17 ? 7.02 -9.945 -15.836 1 95.69 17 ARG B N 1
ATOM 740 C CA . ARG B 1 17 ? 6.414 -9.906 -14.508 1 95.69 17 ARG B CA 1
ATOM 741 C C . ARG B 1 17 ? 7.309 -9.172 -13.516 1 95.69 17 ARG B C 1
ATOM 743 O O . ARG B 1 17 ? 6.82 -8.375 -12.703 1 95.69 17 ARG B O 1
ATOM 750 N N . GLN B 1 18 ? 8.547 -9.398 -13.633 1 95.06 18 GLN B N 1
ATOM 751 C CA . GLN B 1 18 ? 9.5 -8.75 -12.734 1 95.06 18 GLN B CA 1
ATOM 752 C C . GLN B 1 18 ? 9.578 -7.246 -13.016 1 95.06 18 GLN B C 1
ATOM 754 O O . GLN B 1 18 ? 9.688 -6.445 -12.078 1 95.06 18 GLN B O 1
ATOM 759 N N . VAL B 1 19 ? 9.555 -6.961 -14.312 1 97.06 19 VAL B N 1
ATOM 760 C CA . VAL B 1 19 ? 9.617 -5.555 -14.688 1 97.06 19 VAL B CA 1
ATOM 761 C C . VAL B 1 19 ? 8.359 -4.836 -14.195 1 97.06 19 VAL B C 1
ATOM 763 O O . VAL B 1 19 ? 8.445 -3.746 -13.625 1 97.06 19 VAL B O 1
ATOM 766 N N . THR B 1 20 ? 7.227 -5.441 -14.406 1 96.25 20 THR B N 1
ATOM 767 C CA . THR B 1 20 ? 5.965 -4.867 -13.945 1 96.25 20 THR B CA 1
ATOM 768 C C . THR B 1 20 ? 5.945 -4.738 -12.43 1 96.25 20 THR B C 1
ATOM 770 O O . THR B 1 20 ? 5.512 -3.719 -11.891 1 96.25 20 THR B O 1
ATOM 773 N N . PHE B 1 21 ? 6.449 -5.711 -11.766 1 96.62 21 PHE B N 1
ATOM 774 C CA . PHE B 1 21 ? 6.512 -5.684 -10.312 1 96.62 21 PHE B CA 1
ATOM 775 C C . PHE B 1 21 ? 7.262 -4.449 -9.828 1 96.62 21 PHE B C 1
ATOM 777 O O . PHE B 1 21 ? 6.766 -3.715 -8.969 1 96.62 21 PHE B O 1
ATOM 784 N N . SER B 1 22 ? 8.344 -4.254 -10.422 1 96.69 22 SER B N 1
ATOM 785 C CA . SER B 1 22 ? 9.172 -3.133 -10 1 96.69 22 SER B CA 1
ATOM 786 C C . SER B 1 22 ? 8.469 -1.801 -10.227 1 96.69 22 SER B C 1
ATOM 788 O O . SER B 1 22 ? 8.492 -0.923 -9.359 1 96.69 22 SER B O 1
ATOM 790 N N . LYS B 1 23 ? 7.871 -1.725 -11.328 1 97.19 23 LYS B N 1
ATOM 791 C CA . LYS B 1 23 ? 7.195 -0.478 -11.672 1 97.19 23 LYS B CA 1
ATOM 792 C C . LYS B 1 23 ? 6.008 -0.223 -10.75 1 97.19 23 LYS B C 1
ATOM 794 O O . LYS B 1 23 ? 5.848 0.882 -10.227 1 97.19 23 LYS B O 1
ATOM 799 N N . ARG B 1 24 ? 5.301 -1.224 -10.578 1 97.12 24 ARG B N 1
ATOM 800 C CA . ARG B 1 24 ? 4.094 -1.061 -9.773 1 97.12 24 ARG B CA 1
ATOM 801 C C . ARG B 1 24 ? 4.434 -0.899 -8.297 1 97.12 24 ARG B C 1
ATOM 803 O O . ARG B 1 24 ? 3.736 -0.192 -7.566 1 97.12 24 ARG B 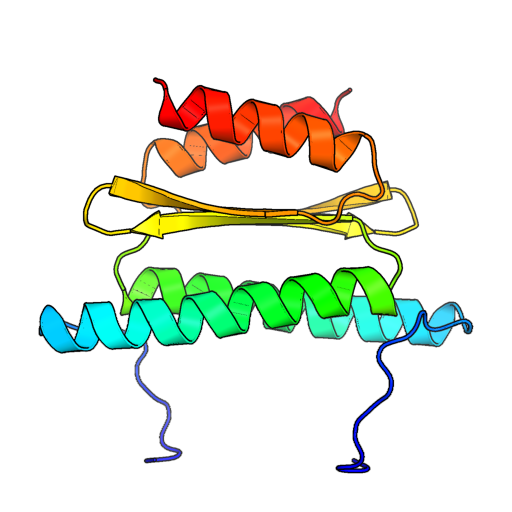O 1
ATOM 810 N N . LYS B 1 25 ? 5.402 -1.606 -7.855 1 96.81 25 LYS B N 1
ATOM 811 C CA . LYS B 1 25 ? 5.887 -1.407 -6.492 1 96.81 25 LYS B CA 1
ATOM 812 C C . LYS B 1 25 ? 6.215 0.061 -6.234 1 96.81 25 LYS B C 1
ATOM 814 O O . LYS B 1 25 ? 5.781 0.634 -5.234 1 96.81 25 LYS B O 1
ATOM 819 N N . GLY B 1 26 ? 6.93 0.628 -7.16 1 97.5 26 GLY B N 1
ATOM 820 C CA . GLY B 1 26 ? 7.266 2.037 -7.031 1 97.5 26 GLY B CA 1
ATOM 821 C C . GLY B 1 26 ? 6.047 2.938 -6.957 1 97.5 26 GLY B C 1
ATOM 822 O O . GLY B 1 26 ? 5.992 3.854 -6.137 1 97.5 26 GLY B O 1
ATOM 823 N N . GLY B 1 27 ? 5.113 2.641 -7.863 1 97.44 27 GLY B N 1
ATOM 824 C CA . GLY B 1 27 ? 3.877 3.41 -7.867 1 97.44 27 GLY B CA 1
ATOM 825 C C . GLY B 1 27 ? 3.09 3.283 -6.578 1 97.44 27 GLY B C 1
ATOM 826 O O . GLY B 1 27 ? 2.549 4.27 -6.074 1 97.44 27 GLY B O 1
ATOM 827 N N . LEU B 1 28 ? 3.062 2.139 -6.07 1 97.56 28 LEU B N 1
ATOM 828 C CA . LEU B 1 28 ? 2.338 1.867 -4.832 1 97.56 28 LEU B CA 1
ATOM 829 C C . LEU B 1 28 ? 2.939 2.646 -3.668 1 97.56 28 LEU B C 1
ATOM 831 O O . LEU B 1 28 ? 2.213 3.293 -2.908 1 97.56 28 LEU B O 1
ATOM 835 N N . PHE B 1 29 ? 4.223 2.643 -3.598 1 97.38 29 PHE B N 1
ATOM 836 C CA . PHE B 1 29 ? 4.898 3.33 -2.504 1 97.38 29 PHE B CA 1
ATOM 837 C C . PHE B 1 29 ? 4.742 4.84 -2.635 1 97.38 29 PHE B C 1
ATOM 839 O O . PHE B 1 29 ? 4.574 5.543 -1.635 1 97.38 29 PHE B O 1
ATOM 846 N N . LYS B 1 30 ? 4.777 5.297 -3.842 1 96.81 30 LYS B N 1
ATOM 847 C CA . LYS B 1 30 ? 4.574 6.727 -4.062 1 96.81 30 LYS B CA 1
ATOM 848 C C . LYS B 1 30 ? 3.191 7.168 -3.588 1 96.81 30 LYS B C 1
ATOM 850 O O . LYS B 1 30 ? 3.061 8.18 -2.898 1 96.81 30 LYS B O 1
ATOM 855 N N . LYS B 1 31 ? 2.262 6.395 -3.928 1 96.81 31 LYS B N 1
ATOM 856 C CA . LYS B 1 31 ? 0.897 6.734 -3.535 1 96.81 31 LYS B CA 1
ATOM 857 C C . LYS B 1 31 ? 0.726 6.656 -2.021 1 96.81 31 LYS B C 1
ATOM 859 O O . LYS B 1 31 ? -0.024 7.441 -1.435 1 96.81 31 LYS B O 1
ATOM 864 N N . ALA B 1 32 ? 1.339 5.703 -1.443 1 96.38 32 ALA B N 1
ATOM 865 C CA . ALA B 1 32 ? 1.291 5.574 0.011 1 96.38 32 ALA B CA 1
ATOM 866 C C . ALA B 1 32 ? 1.904 6.793 0.69 1 96.38 32 ALA B C 1
ATOM 868 O O . ALA B 1 32 ? 1.34 7.328 1.647 1 96.38 32 ALA B O 1
ATOM 869 N N . ARG B 1 33 ? 3.041 7.242 0.235 1 94.88 33 ARG B N 1
ATOM 870 C CA . ARG B 1 33 ? 3.717 8.414 0.788 1 94.88 33 ARG B CA 1
ATOM 871 C C . ARG B 1 33 ? 2.852 9.656 0.655 1 94.88 33 ARG B C 1
ATOM 873 O O . ARG B 1 33 ? 2.723 10.438 1.604 1 94.88 33 ARG B O 1
ATOM 880 N N . GLU B 1 34 ? 2.359 9.805 -0.468 1 95.94 34 GLU B N 1
ATOM 881 C CA . GLU B 1 34 ? 1.503 10.961 -0.722 1 95.94 34 GLU B CA 1
ATOM 882 C C . GLU B 1 34 ? 0.291 10.961 0.206 1 95.94 34 GLU B C 1
ATOM 884 O O . GLU B 1 34 ? -0.074 12 0.755 1 95.94 34 GLU B O 1
ATOM 889 N N . LEU B 1 35 ? -0.27 9.867 0.272 1 95.38 35 LEU B N 1
ATOM 890 C CA . LEU B 1 35 ? -1.422 9.742 1.158 1 95.38 35 LEU B CA 1
ATOM 891 C C . LEU B 1 35 ? -1.052 10.133 2.588 1 95.38 35 LEU B C 1
ATOM 893 O O . LEU B 1 35 ? -1.808 10.836 3.26 1 95.38 35 LEU B O 1
ATOM 897 N N . GLY B 1 36 ? 0.049 9.648 3.006 1 93.88 36 GLY B N 1
ATOM 898 C CA . GLY B 1 36 ? 0.542 9.992 4.332 1 93.88 36 GLY B CA 1
ATOM 899 C C . GLY B 1 36 ? 0.675 11.484 4.551 1 93.88 36 GLY B C 1
ATOM 900 O O . GLY B 1 36 ? 0.284 12 5.602 1 93.88 36 GLY B O 1
ATOM 901 N N . VAL B 1 37 ? 1.224 12.164 3.627 1 94.12 37 VAL B N 1
ATOM 902 C CA . VAL B 1 37 ? 1.493 13.594 3.764 1 94.12 37 VAL B CA 1
ATOM 903 C C . VAL B 1 37 ? 0.203 14.383 3.564 1 94.12 37 VAL B C 1
ATOM 905 O O . VAL B 1 37 ? -0.143 15.234 4.387 1 94.12 37 VAL B O 1
ATOM 908 N N . LEU B 1 38 ? -0.573 14.047 2.559 1 94.5 38 LEU B N 1
ATOM 909 C CA . LEU B 1 38 ? -1.771 14.812 2.213 1 94.5 38 LEU B CA 1
ATOM 910 C C . LEU B 1 38 ? -2.814 14.711 3.32 1 94.5 38 LEU B C 1
ATOM 912 O O . LEU B 1 38 ? -3.508 15.688 3.617 1 94.5 38 LEU B O 1
ATOM 916 N N . CYS B 1 39 ? -2.861 13.547 3.885 1 94.88 39 CYS B N 1
ATOM 917 C CA . CYS B 1 39 ? -3.996 13.289 4.762 1 94.88 39 CYS B CA 1
ATOM 918 C C . CYS B 1 39 ? -3.541 13.102 6.207 1 94.88 39 CYS B C 1
ATOM 920 O O . CYS B 1 39 ? -4.32 12.672 7.055 1 94.88 39 CYS B O 1
ATOM 922 N N . ASP B 1 40 ? -2.332 13.344 6.371 1 91.38 40 ASP B N 1
ATOM 923 C CA . ASP B 1 40 ? -1.807 13.172 7.723 1 91.38 40 ASP B CA 1
ATOM 924 C C . ASP B 1 40 ? -2.18 11.805 8.281 1 91.38 40 ASP B C 1
ATOM 926 O O . ASP B 1 40 ? -2.721 11.703 9.391 1 91.38 40 ASP B O 1
ATOM 930 N N . ALA B 1 41 ? -2.029 10.867 7.477 1 91.06 41 ALA B N 1
ATOM 931 C CA . ALA B 1 41 ? -2.371 9.492 7.828 1 91.06 41 ALA B CA 1
ATOM 932 C C . ALA B 1 41 ? -1.117 8.656 8.078 1 91.06 41 ALA B C 1
ATOM 934 O O . ALA B 1 41 ? -0.028 9.016 7.621 1 91.06 41 ALA B O 1
ATOM 935 N N . GLN B 1 42 ? -1.272 7.695 8.891 1 89.38 42 GLN B N 1
ATOM 936 C CA . GLN B 1 42 ? -0.223 6.691 9.039 1 89.38 42 GLN B CA 1
ATOM 937 C C . GLN B 1 42 ? -0.419 5.543 8.062 1 89.38 42 GLN B C 1
ATOM 939 O O . GLN B 1 42 ? -1.506 4.965 7.977 1 89.38 42 GLN B O 1
ATOM 944 N N . VAL B 1 43 ? 0.615 5.309 7.32 1 91.69 43 VAL B N 1
ATOM 945 C CA . VAL B 1 43 ? 0.492 4.309 6.266 1 91.69 43 VAL B CA 1
ATOM 946 C C . VAL B 1 43 ? 1.646 3.314 6.359 1 91.69 43 VAL B C 1
ATOM 948 O O . VAL B 1 43 ? 2.781 3.697 6.648 1 91.69 43 VAL B O 1
ATOM 951 N N . GLY B 1 44 ? 1.354 2.008 6.207 1 90.88 44 GLY B N 1
ATOM 952 C CA . GLY B 1 44 ? 2.318 0.928 6.07 1 90.88 44 GLY B CA 1
ATOM 953 C C . GLY B 1 44 ? 2.027 0.011 4.898 1 90.88 44 GLY B C 1
ATOM 954 O O . GLY B 1 44 ? 0.874 -0.354 4.66 1 90.88 44 GLY B O 1
ATOM 955 N N . VAL B 1 45 ? 3.027 -0.303 4.09 1 92.25 45 VAL B N 1
ATOM 956 C CA . VAL B 1 45 ? 2.898 -1.212 2.953 1 92.25 45 VAL B CA 1
ATOM 957 C C . VAL B 1 45 ? 3.988 -2.279 3.02 1 92.25 45 VAL B C 1
ATOM 959 O O . VAL B 1 45 ? 5.156 -1.969 3.266 1 92.25 45 VAL B O 1
ATOM 962 N N . LEU B 1 46 ? 3.537 -3.49 2.791 1 88.56 46 LEU B N 1
ATOM 963 C CA . LEU B 1 46 ? 4.477 -4.605 2.725 1 88.56 46 LEU B CA 1
ATOM 964 C C . LEU B 1 46 ? 4.27 -5.414 1.449 1 88.56 46 LEU B C 1
ATOM 966 O O . LEU B 1 46 ? 3.133 -5.672 1.05 1 88.56 46 LEU B O 1
ATOM 970 N N . LEU B 1 47 ? 5.434 -5.746 0.812 1 89.81 47 LEU B N 1
ATOM 971 C CA . LEU B 1 47 ? 5.387 -6.492 -0.44 1 89.81 47 LEU B CA 1
ATOM 972 C C . LEU B 1 47 ? 6.426 -7.605 -0.447 1 89.81 47 LEU B C 1
ATOM 974 O O . LEU B 1 47 ? 7.582 -7.383 -0.08 1 89.81 47 LEU B O 1
ATOM 978 N N . PHE B 1 48 ? 5.961 -8.766 -0.828 1 87.5 48 PHE B N 1
ATOM 979 C CA . PHE B 1 48 ? 6.887 -9.875 -1.05 1 87.5 48 PHE B CA 1
ATOM 980 C C . PHE B 1 48 ? 6.965 -10.227 -2.531 1 87.5 48 PHE B C 1
ATOM 982 O O . PHE B 1 48 ? 5.938 -10.391 -3.189 1 87.5 48 PHE B O 1
ATOM 989 N N . SER B 1 49 ? 8.18 -10.281 -2.971 1 83.81 49 SER B N 1
ATOM 990 C CA . SER B 1 49 ? 8.359 -10.727 -4.348 1 83.81 49 SER B CA 1
ATOM 991 C C . SER B 1 49 ? 8.211 -12.242 -4.457 1 83.81 49 SER B C 1
ATOM 993 O O . SER B 1 49 ? 8.102 -12.938 -3.445 1 83.81 49 SER B O 1
ATOM 995 N N . ASN B 1 50 ? 8.258 -12.672 -5.754 1 80 50 ASN B N 1
ATOM 996 C CA . ASN B 1 50 ? 8.164 -14.109 -6.004 1 80 50 ASN B CA 1
ATOM 997 C C . ASN B 1 50 ? 9.414 -14.844 -5.516 1 80 50 ASN B C 1
ATOM 999 O O . ASN B 1 50 ? 9.359 -16.047 -5.23 1 80 50 ASN B O 1
ATOM 1003 N N . THR B 1 51 ? 10.492 -14.141 -5.406 1 80.44 51 THR B N 1
ATOM 1004 C CA . THR B 1 51 ? 11.734 -14.742 -4.926 1 80.44 51 THR B CA 1
ATOM 1005 C C . THR B 1 51 ? 11.789 -14.727 -3.402 1 80.44 51 THR B C 1
ATOM 1007 O O . THR B 1 51 ? 12.742 -15.227 -2.805 1 80.44 51 THR B O 1
ATOM 1010 N N . GLY B 1 52 ? 10.812 -14.078 -2.738 1 77.06 52 GLY B N 1
ATOM 1011 C CA . GLY B 1 52 ? 10.75 -14.062 -1.286 1 77.06 52 GLY B CA 1
ATOM 1012 C C . GLY B 1 52 ? 11.367 -12.812 -0.678 1 77.06 52 GLY B C 1
ATOM 1013 O O . GLY B 1 52 ? 11.438 -12.68 0.546 1 77.06 52 GLY B O 1
ATOM 1014 N N . ARG B 1 53 ? 11.789 -11.938 -1.566 1 84.25 53 ARG B N 1
ATOM 1015 C CA . ARG B 1 53 ? 12.344 -10.688 -1.066 1 84.25 53 ARG B CA 1
ATOM 1016 C C . ARG B 1 53 ? 11.25 -9.773 -0.528 1 84.25 53 ARG B C 1
ATOM 1018 O O . ARG B 1 53 ? 10.195 -9.633 -1.15 1 84.25 53 ARG B O 1
ATOM 1025 N N . LEU B 1 54 ? 11.539 -9.242 0.727 1 87 54 LEU B N 1
ATOM 1026 C CA . LEU B 1 54 ? 10.57 -8.367 1.376 1 87 54 LEU B CA 1
ATOM 1027 C C . LEU B 1 54 ? 10.859 -6.902 1.062 1 87 54 LEU B C 1
ATOM 1029 O O . LEU B 1 54 ? 12.008 -6.465 1.136 1 87 54 LEU B O 1
ATOM 1033 N N . TYR B 1 55 ? 9.844 -6.164 0.554 1 91.12 55 TYR B N 1
ATOM 1034 C CA . TYR B 1 55 ? 9.859 -4.711 0.404 1 91.12 55 TYR B CA 1
ATOM 1035 C C . TYR B 1 55 ? 8.82 -4.059 1.312 1 91.12 55 TYR B C 1
ATOM 1037 O O . TYR B 1 55 ? 7.727 -4.594 1.496 1 91.12 55 TYR B O 1
ATOM 1045 N N . ASP B 1 56 ? 9.234 -2.936 1.875 1 89.12 56 ASP B N 1
ATOM 1046 C CA . ASP B 1 56 ? 8.258 -2.299 2.754 1 89.12 56 ASP B CA 1
ATOM 1047 C C . ASP B 1 56 ? 8.414 -0.781 2.746 1 89.12 56 ASP B C 1
ATOM 1049 O O . ASP B 1 56 ? 9.461 -0.264 2.336 1 89.12 56 ASP B O 1
ATOM 1053 N N . TYR B 1 57 ? 7.32 -0.126 3.053 1 91.06 57 TYR B N 1
ATOM 1054 C CA . TYR B 1 57 ? 7.262 1.321 3.221 1 91.06 57 TYR B CA 1
ATOM 1055 C C . TYR B 1 57 ? 6.367 1.696 4.398 1 91.06 57 TYR B C 1
ATOM 1057 O O . TYR B 1 57 ? 5.332 1.065 4.625 1 91.06 57 TYR B O 1
ATOM 1065 N N . SER B 1 58 ? 6.855 2.688 5.258 1 90.38 58 SER B N 1
ATOM 1066 C CA . SER B 1 58 ? 6.008 3.309 6.27 1 90.38 58 SER B CA 1
ATOM 1067 C C . SER B 1 58 ? 6.398 4.766 6.5 1 90.38 58 SER B C 1
ATOM 1069 O O . SER B 1 58 ? 7.559 5.137 6.324 1 90.38 58 SER B O 1
ATOM 1071 N N . ASN B 1 59 ? 5.5 5.57 6.812 1 86.44 59 ASN B N 1
ATOM 1072 C CA . ASN B 1 59 ? 5.875 6.945 7.117 1 86.44 59 ASN B CA 1
ATOM 1073 C C . ASN B 1 59 ? 6.246 7.113 8.594 1 86.44 59 ASN B C 1
ATOM 1075 O O . ASN B 1 59 ? 5.805 6.336 9.438 1 86.44 59 ASN B O 1
ATOM 1079 N N . SER B 1 60 ? 7.402 7.801 8.922 1 74.31 60 SER B N 1
ATOM 1080 C CA . SER B 1 60 ? 8.109 7.934 10.195 1 74.31 60 SER B CA 1
ATOM 1081 C C . SER B 1 60 ? 7.23 8.609 11.242 1 74.31 60 SER B C 1
ATOM 1083 O O . SER B 1 60 ? 7.617 8.719 12.406 1 74.31 60 SER B O 1
ATOM 1085 N N . ASN B 1 61 ? 6.043 8.781 11.039 1 61.75 61 ASN B N 1
ATOM 1086 C CA . ASN B 1 61 ? 5.441 9.797 11.898 1 61.75 61 ASN B CA 1
ATOM 1087 C C . ASN B 1 61 ? 4.836 9.18 13.156 1 61.75 61 ASN B C 1
ATOM 1089 O O . ASN B 1 61 ? 4.484 9.891 14.094 1 61.75 61 ASN B O 1
ATOM 1093 N N . THR B 1 62 ? 4.695 7.855 13.242 1 64.31 62 THR B N 1
ATOM 1094 C CA . THR B 1 62 ? 3.959 7.48 14.445 1 64.31 62 THR B CA 1
ATOM 1095 C C . THR B 1 62 ? 4.43 6.125 14.969 1 64.31 62 THR B C 1
ATOM 1097 O O . THR B 1 62 ? 5.164 5.41 14.281 1 64.31 62 THR B O 1
ATOM 1100 N N . GLY B 1 63 ? 4.164 5.961 16.25 1 63.62 63 GLY B N 1
ATOM 1101 C CA . GLY B 1 63 ? 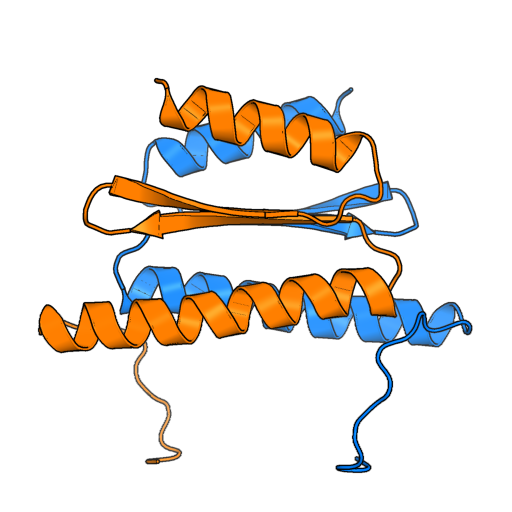4.402 4.727 16.984 1 63.62 63 GLY B CA 1
ATOM 1102 C C . GLY B 1 63 ? 3.934 3.49 16.234 1 63.62 63 GLY B C 1
ATOM 1103 O O . GLY B 1 63 ? 4.621 2.467 16.219 1 63.62 63 GLY B O 1
ATOM 1104 N N . TYR B 1 64 ? 2.953 3.701 15.453 1 69.06 64 TYR B N 1
ATOM 1105 C CA . TYR B 1 64 ? 2.402 2.531 14.773 1 69.06 64 TYR B CA 1
ATOM 1106 C C . TYR B 1 64 ? 3.334 2.053 13.672 1 69.06 64 TYR B C 1
ATOM 1108 O O . TYR B 1 64 ? 3.486 0.847 13.453 1 69.06 64 TYR B O 1
ATOM 1116 N N . THR B 1 65 ? 3.961 3.086 13.141 1 71.44 65 THR B N 1
ATOM 1117 C CA . THR B 1 65 ? 4.859 2.715 12.055 1 71.44 65 THR B CA 1
ATOM 1118 C C . THR B 1 65 ? 6.078 1.968 12.586 1 71.44 65 THR B C 1
ATOM 1120 O O . THR B 1 65 ? 6.621 1.093 11.914 1 71.44 65 THR B O 1
ATOM 1123 N N . THR B 1 66 ? 6.348 2.332 13.781 1 71.31 66 THR B N 1
ATOM 1124 C CA . THR B 1 66 ? 7.441 1.604 14.414 1 71.31 66 THR B CA 1
ATOM 1125 C C . THR B 1 66 ? 7.043 0.156 14.688 1 71.31 66 THR B C 1
ATOM 1127 O O . THR B 1 66 ? 7.832 -0.763 14.461 1 71.31 66 THR B O 1
ATOM 1130 N N . LEU B 1 67 ? 5.906 0.031 15.148 1 71.44 67 LEU B N 1
ATOM 1131 C CA . LEU B 1 67 ? 5.395 -1.315 15.383 1 71.44 67 LEU B CA 1
ATOM 1132 C C . LEU B 1 67 ? 5.305 -2.102 14.078 1 71.44 67 LEU B C 1
ATOM 1134 O O . LEU B 1 67 ? 5.672 -3.279 14.039 1 71.44 67 LEU B O 1
ATOM 1138 N N . TYR B 1 68 ? 4.848 -1.45 13.133 1 74.38 68 TYR B N 1
ATOM 1139 C CA . TYR B 1 68 ? 4.746 -2.061 11.812 1 74.38 68 TYR B CA 1
ATOM 1140 C C . TYR B 1 68 ? 6.109 -2.533 11.328 1 74.38 68 TYR B C 1
ATOM 1142 O O . TYR B 1 68 ? 6.246 -3.66 10.844 1 74.38 68 TYR B O 1
ATOM 1150 N N . ARG B 1 69 ? 7.031 -1.706 11.531 1 73.25 69 ARG B N 1
ATOM 1151 C CA . ARG B 1 69 ? 8.367 -2.066 11.086 1 73.25 69 ARG B CA 1
ATOM 1152 C C . ARG B 1 69 ? 8.906 -3.256 11.875 1 73.25 69 ARG B C 1
ATOM 1154 O O . ARG B 1 69 ? 9.602 -4.113 11.32 1 73.25 69 ARG B O 1
ATOM 1161 N N . SER B 1 70 ? 8.609 -3.174 13.07 1 74.44 70 SER B N 1
ATOM 1162 C CA . SER B 1 70 ? 9.031 -4.285 13.922 1 74.44 70 SER B CA 1
ATOM 1163 C C . SER B 1 70 ? 8.391 -5.594 13.469 1 74.44 70 SER B C 1
ATOM 1165 O O . SER B 1 70 ? 9.047 -6.637 13.453 1 74.44 70 SER B O 1
ATOM 1167 N N . ILE B 1 71 ? 7.242 -5.543 13.078 1 71.94 71 ILE B N 1
ATOM 1168 C CA . ILE B 1 71 ? 6.516 -6.723 12.625 1 71.94 71 ILE B CA 1
ATOM 1169 C C . ILE B 1 71 ? 7.09 -7.207 11.297 1 71.94 71 ILE B C 1
ATOM 1171 O O . ILE B 1 71 ? 7.285 -8.406 11.102 1 71.94 71 ILE B O 1
ATOM 1175 N N . CYS B 1 72 ? 7.297 -6.297 10.359 1 74 72 CYS B N 1
ATOM 1176 C CA . CYS B 1 72 ? 7.902 -6.652 9.078 1 74 72 CYS B CA 1
ATOM 1177 C C . CYS B 1 72 ? 9.219 -7.383 9.289 1 74 72 CYS B C 1
ATOM 1179 O O . CYS B 1 72 ? 9.5 -8.375 8.609 1 74 72 CYS B O 1
ATOM 1181 N N . LEU B 1 73 ? 9.945 -6.914 10.258 1 71 73 LEU B N 1
ATOM 1182 C CA . LEU B 1 73 ? 11.227 -7.531 10.578 1 71 73 LEU B CA 1
ATOM 1183 C C . LEU B 1 73 ? 11.031 -8.945 11.109 1 71 73 LEU B C 1
ATOM 1185 O O . LEU B 1 73 ? 11.789 -9.859 10.758 1 71 73 LEU B O 1
ATOM 1189 N N . SER B 1 74 ? 10.07 -9.062 11.961 1 73.06 74 SER B N 1
ATOM 1190 C CA . SER B 1 74 ? 9.797 -10.367 12.547 1 73.06 74 SER B CA 1
ATOM 1191 C C . SER B 1 74 ? 9.367 -11.375 11.484 1 73.06 74 SER B C 1
ATOM 1193 O O . SER B 1 74 ? 9.758 -12.539 11.523 1 73.06 74 SER B O 1
ATOM 1195 N N . ILE B 1 75 ? 8.602 -11.047 10.523 1 68 75 ILE B N 1
ATOM 1196 C CA . ILE B 1 75 ? 8.109 -11.922 9.469 1 68 75 ILE B CA 1
ATOM 1197 C C . ILE B 1 75 ? 9.273 -12.352 8.57 1 68 75 ILE B C 1
ATOM 1199 O O . ILE B 1 75 ? 9.359 -13.508 8.164 1 68 75 ILE B O 1
ATOM 1203 N N . TYR B 1 76 ? 10.078 -11.383 8.25 1 65.5 76 TYR B N 1
ATOM 1204 C CA . TYR B 1 76 ? 11.211 -11.688 7.391 1 65.5 76 TYR B CA 1
ATOM 1205 C C . TYR B 1 76 ? 12.125 -12.719 8.039 1 65.5 76 TYR B C 1
ATOM 1207 O O . TYR B 1 76 ? 12.68 -13.586 7.352 1 65.5 76 TYR B O 1
ATOM 1215 N N . LEU B 1 77 ? 12.133 -12.602 9.297 1 64.38 77 LEU B N 1
ATOM 1216 C CA . LEU B 1 77 ? 13.055 -13.453 10.031 1 64.38 77 LEU B CA 1
ATOM 1217 C C . LEU B 1 77 ? 12.43 -14.82 10.305 1 64.38 77 LEU B C 1
ATOM 1219 O O . LEU B 1 77 ? 13.141 -15.797 10.539 1 64.38 77 LEU B O 1
ATOM 1223 N N . SER B 1 78 ? 11.219 -14.898 10.211 1 59.62 78 SER B N 1
ATOM 1224 C CA . SER B 1 78 ? 10.633 -16.203 10.5 1 59.62 78 SER B CA 1
ATOM 1225 C C . SER B 1 78 ? 10.727 -17.125 9.297 1 59.62 78 SER B C 1
ATOM 1227 O O . SER B 1 78 ? 10.898 -18.344 9.453 1 5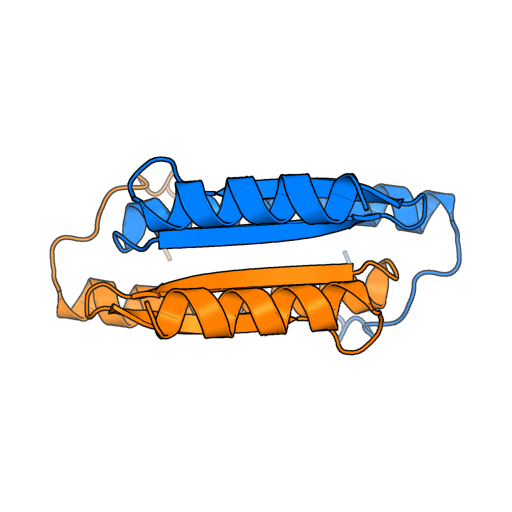9.62 78 SER B O 1
#

Secondary structure (DSSP, 8-state):
---S---------HHHHHHHHHHHHHHHHHHHHHHHHHTT-EEEEEEE-TT--EEEEE-TTSHHHHHHHHHHHHHHH-/---S--------SHHHHHHHHHHHHHHHHHHHHHHHHHTT-EEEEEEE-TT--EEEEE-TTSHHHHHHHHHHHHHHH-

pLDDT: mean 83.27, std 15.53, range [31.09, 97.56]

Radius of gyration: 15.91 Å; Cα contacts (8 Å, |Δi|>4): 207; chains: 2; bounding box: 27×39×47 Å

Solvent-accessible surface area (backbone atoms only — not comparable to full-atom values): 8774 Å² total; per-residue (Å²): 130,86,82,60,87,72,78,85,48,62,46,80,52,62,69,58,22,52,53,49,40,54,54,49,52,52,51,50,49,51,50,46,52,47,45,24,44,28,39,60,27,51,33,38,38,39,37,29,47,80,86,64,51,79,45,74,49,60,50,87,83,41,74,62,34,51,50,49,50,52,47,54,52,51,59,74,69,102,128,84,80,60,85,72,77,84,49,61,48,77,53,62,70,60,21,52,53,49,41,55,52,49,51,52,52,50,50,51,51,45,53,48,45,24,45,29,39,60,28,52,34,37,37,38,36,29,46,80,87,64,50,79,46,74,48,60,51,88,81,42,73,62,36,53,51,49,50,51,49,55,51,50,59,74,69,102

Nearest PDB structures (foldseek):
  1egw-assembly1_B  TM=8.533E-01  e=1.885E-05  Homo sapiens
  3p57-assembly1_D  TM=8.479E-01  e=1.764E-05  Homo sapiens
  6wc2-assembly2_C  TM=8.495E-01  e=1.885E-05  Homo sapiens
  1mnm-assembly1_B  TM=7.812E-01  e=2.153E-05  Saccharomyces cerevisiae
  1hbx-assembly1_A  TM=7.059E-01  e=3.913E-05  Homo sapiens

Foldseek 3Di:
DPPPPPDDDQDPDPVVNVVVCVVVVVVVQVVQVCCCVVVVDWDKDWDADPVGDIDIDTDPPDPVSVVVVVVSVVVSVD/DPPPPPDDDQDPDPVVNVVVCVVVVVVVQVVQVCCCVVVVDWDKDWDADPVGDIDIDTDPPDPVVVVVVVVSVVVSVD